Protein AF-A0A8J2ZTK9-F1 (afdb_monomer)

Radius of gyration: 31.37 Å; Cα contacts (8 Å, |Δi|>4): 20; chains: 1; bounding box: 62×37×70 Å

Foldseek 3Di:
DPPVVVVVVVVVVCVVPDDPVRVVVVVVVVVVVVVVVVVVVVVVVVVVVVVVVVVVVVVVVVLVVVLVVQLVVCVVVVHDPVVSCVVSVVPD

Structure (mmCIF, N/CA/C/O backbone):
data_AF-A0A8J2ZTK9-F1
#
_entry.id   AF-A0A8J2ZTK9-F1
#
loop_
_atom_site.group_PDB
_atom_site.id
_atom_site.type_symbol
_atom_site.label_atom_id
_atom_site.label_alt_id
_atom_site.label_comp_id
_atom_site.label_asym_id
_atom_site.label_entity_id
_atom_site.label_seq_id
_atom_site.pdbx_PDB_ins_code
_atom_site.Cartn_x
_atom_site.Cartn_y
_atom_site.Cartn_z
_atom_site.occupancy
_atom_site.B_iso_or_equiv
_atom_site.auth_seq_id
_atom_site.auth_comp_id
_atom_site.auth_asym_id
_atom_site.auth_atom_id
_atom_site.pdbx_PDB_model_num
ATOM 1 N N . MET A 1 1 ? 26.501 -28.159 -24.115 1.00 47.31 1 MET A N 1
ATOM 2 C CA . MET A 1 1 ? 27.399 -27.222 -23.419 1.00 47.31 1 MET A CA 1
ATOM 3 C C . MET A 1 1 ? 27.311 -25.927 -24.212 1.00 47.31 1 MET A C 1
ATOM 5 O O . MET A 1 1 ? 27.963 -25.814 -25.239 1.00 47.31 1 MET A O 1
ATOM 9 N N . GLU A 1 2 ? 26.351 -25.057 -23.879 1.00 55.38 2 GLU A N 1
ATOM 10 C CA . GLU A 1 2 ? 26.289 -23.719 -24.485 1.00 55.38 2 GLU A CA 1
ATOM 11 C C . GLU A 1 2 ? 27.428 -22.930 -23.855 1.00 55.38 2 GLU A C 1
ATOM 13 O O . GLU A 1 2 ? 27.309 -22.468 -22.726 1.00 55.38 2 GLU A O 1
ATOM 18 N N . ASP A 1 3 ? 28.574 -22.916 -24.528 1.00 69.25 3 ASP A N 1
ATOM 19 C CA . ASP A 1 3 ? 29.773 -22.283 -24.004 1.00 69.25 3 ASP A CA 1
ATOM 20 C C . ASP A 1 3 ? 29.521 -20.773 -23.892 1.00 69.25 3 ASP A C 1
ATOM 22 O O . ASP A 1 3 ? 29.383 -20.053 -24.885 1.00 69.25 3 ASP A O 1
ATOM 26 N N . GLU A 1 4 ? 29.361 -20.308 -22.657 1.00 75.81 4 GLU A N 1
ATOM 27 C CA . GLU A 1 4 ? 29.029 -18.926 -22.318 1.00 75.81 4 GLU A CA 1
ATOM 28 C C . GLU A 1 4 ? 30.105 -17.962 -22.843 1.00 75.81 4 GLU A C 1
ATOM 30 O O . GLU A 1 4 ? 29.797 -16.840 -23.254 1.00 75.81 4 GLU A O 1
ATOM 35 N N . THR A 1 5 ? 31.347 -18.451 -22.963 1.00 75.44 5 THR A N 1
ATOM 36 C CA . THR A 1 5 ? 32.461 -17.731 -23.592 1.00 75.44 5 THR A CA 1
ATOM 37 C C . THR A 1 5 ? 32.260 -17.540 -25.095 1.00 75.44 5 THR A C 1
ATOM 39 O O . THR A 1 5 ? 32.501 -16.449 -25.612 1.00 75.44 5 THR A O 1
ATOM 42 N N . LEU A 1 6 ? 31.730 -18.548 -25.795 1.00 73.12 6 LEU A N 1
ATOM 43 C CA . LEU A 1 6 ? 31.426 -18.473 -27.223 1.00 73.12 6 LEU A CA 1
ATOM 44 C C . LEU A 1 6 ? 30.291 -17.472 -27.484 1.00 73.12 6 LEU A C 1
ATOM 46 O O . LEU A 1 6 ? 30.384 -16.647 -28.392 1.00 73.12 6 LEU A O 1
ATOM 50 N N . ARG A 1 7 ? 29.242 -17.478 -26.647 1.00 73.56 7 ARG A N 1
ATOM 51 C CA . ARG A 1 7 ? 28.157 -16.478 -26.710 1.00 73.56 7 ARG A CA 1
ATOM 52 C C . ARG A 1 7 ? 28.649 -15.058 -26.424 1.00 73.56 7 ARG A C 1
ATOM 54 O O . ARG A 1 7 ? 28.189 -14.127 -27.087 1.00 73.56 7 ARG A O 1
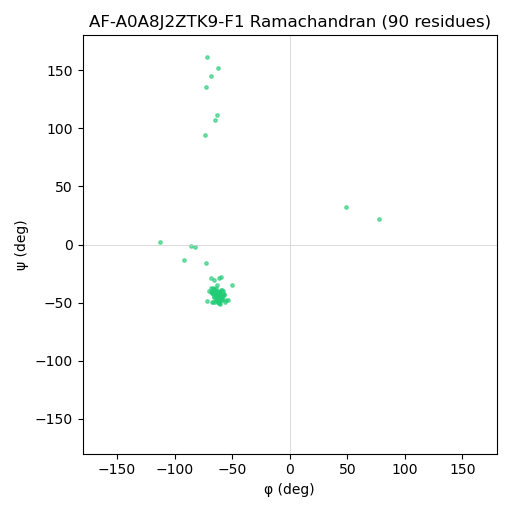ATOM 61 N N . GLY A 1 8 ? 29.552 -14.890 -25.457 1.00 78.62 8 GLY A N 1
ATOM 62 C CA . GLY A 1 8 ? 30.196 -13.608 -25.161 1.00 78.62 8 GLY A CA 1
ATOM 63 C C . GLY A 1 8 ? 30.981 -13.082 -26.361 1.00 78.62 8 GLY A C 1
ATOM 64 O O . GLY A 1 8 ? 30.705 -11.985 -26.837 1.00 78.62 8 GLY A O 1
ATOM 65 N N . ALA A 1 9 ? 31.850 -13.918 -26.937 1.00 75.56 9 ALA A N 1
ATOM 66 C CA . ALA A 1 9 ? 32.661 -13.566 -28.101 1.00 75.56 9 ALA A CA 1
ATOM 67 C C . ALA A 1 9 ? 31.817 -13.178 -29.329 1.00 75.56 9 ALA A C 1
ATOM 69 O O . ALA A 1 9 ? 32.158 -12.222 -30.023 1.00 75.56 9 ALA A O 1
ATOM 70 N N . PHE A 1 10 ? 30.690 -13.859 -29.584 1.00 72.94 10 PHE A N 1
ATOM 71 C CA . PHE A 1 10 ? 29.772 -13.476 -30.665 1.00 72.94 10 PHE A CA 1
ATOM 72 C C . PHE A 1 10 ? 29.079 -12.133 -30.408 1.00 72.94 10 PHE A C 1
ATOM 74 O O . PHE A 1 10 ? 28.994 -11.326 -31.330 1.00 72.94 10 PHE A O 1
ATOM 81 N N . LYS A 1 11 ? 28.632 -11.854 -29.175 1.00 72.31 11 LYS A N 1
ATOM 82 C CA . LYS A 1 11 ? 28.053 -10.544 -28.816 1.00 72.31 11 LYS A CA 1
ATOM 83 C C . LYS A 1 11 ? 29.076 -9.416 -28.920 1.00 72.31 11 LYS A C 1
ATOM 85 O O . LYS A 1 11 ? 28.740 -8.321 -29.370 1.00 72.31 11 LYS A O 1
ATOM 90 N N . ASP A 1 12 ? 30.311 -9.677 -28.513 1.00 73.50 12 ASP A N 1
ATOM 91 C CA . ASP A 1 12 ? 31.398 -8.705 -28.581 1.00 73.50 12 ASP A CA 1
ATOM 92 C C . ASP A 1 12 ? 31.821 -8.457 -30.031 1.00 73.50 12 ASP A C 1
ATOM 94 O O . ASP A 1 12 ? 32.000 -7.308 -30.431 1.00 73.50 12 ASP A O 1
ATOM 98 N N . TRP A 1 13 ? 31.883 -9.502 -30.861 1.00 70.44 13 TRP A N 1
ATOM 99 C CA . TRP A 1 13 ? 32.132 -9.365 -32.294 1.00 70.44 13 TRP A CA 1
ATOM 100 C C . TRP A 1 13 ? 30.989 -8.643 -33.017 1.00 70.44 13 TRP A C 1
ATOM 102 O O . TRP A 1 13 ? 31.245 -7.779 -33.853 1.00 70.44 13 TRP A O 1
ATOM 112 N N . GLU A 1 14 ? 29.731 -8.916 -32.671 1.00 67.00 14 GLU A N 1
ATOM 113 C CA . GLU A 1 14 ? 28.563 -8.208 -33.208 1.00 67.00 14 GLU A CA 1
ATOM 114 C C . GLU A 1 14 ? 28.587 -6.723 -32.818 1.00 67.00 14 GLU A C 1
ATOM 116 O O . GLU A 1 14 ? 28.364 -5.857 -33.662 1.00 67.00 14 GLU A O 1
ATOM 121 N N . LYS A 1 15 ? 28.969 -6.401 -31.576 1.00 67.88 15 LYS A N 1
ATOM 122 C CA . LYS A 1 15 ? 29.210 -5.016 -31.147 1.00 67.88 15 LYS A CA 1
ATOM 123 C C . LYS A 1 15 ? 30.355 -4.359 -31.915 1.00 67.88 15 LYS A C 1
ATOM 125 O O . LYS A 1 15 ? 30.175 -3.243 -32.388 1.00 67.88 15 LYS A O 1
ATOM 130 N N . LEU A 1 16 ? 31.505 -5.020 -32.052 1.00 67.25 16 LEU A N 1
ATOM 131 C CA . LEU A 1 16 ? 32.693 -4.484 -32.736 1.00 67.25 16 LEU A CA 1
ATOM 132 C C . LEU A 1 16 ? 32.496 -4.338 -34.254 1.00 67.25 16 LEU A C 1
ATOM 134 O O . LEU A 1 16 ? 33.112 -3.473 -34.870 1.00 67.25 16 LEU A O 1
ATOM 138 N N . SER A 1 17 ? 31.644 -5.174 -34.854 1.00 66.56 17 SER A N 1
ATOM 139 C CA . SER A 1 17 ? 31.321 -5.162 -36.289 1.00 66.56 17 SER A CA 1
ATOM 140 C C . SER A 1 17 ? 30.104 -4.298 -36.646 1.00 66.56 17 SER A C 1
ATOM 142 O O . SER A 1 17 ? 29.887 -3.991 -37.821 1.00 66.56 17 SER A O 1
ATOM 144 N N . ALA A 1 18 ? 29.307 -3.876 -35.661 1.00 67.00 18 ALA A N 1
ATOM 145 C CA . ALA A 1 18 ? 28.171 -2.992 -35.876 1.00 67.00 18 ALA A CA 1
ATOM 146 C C . ALA A 1 18 ? 28.625 -1.558 -36.184 1.00 67.00 18 ALA A C 1
ATOM 148 O O . ALA A 1 18 ? 29.467 -0.982 -35.497 1.00 67.00 18 ALA A O 1
ATOM 149 N N . SER A 1 19 ? 28.001 -0.932 -37.186 1.00 77.31 19 SER A N 1
ATOM 150 C CA . SER A 1 19 ? 28.142 0.509 -37.387 1.00 77.31 19 SER A CA 1
ATOM 151 C C . SER A 1 19 ? 27.594 1.263 -36.170 1.00 77.31 19 SER A C 1
ATOM 153 O O . SER A 1 19 ? 26.661 0.806 -35.505 1.00 77.31 19 SER A O 1
ATOM 155 N N . LYS A 1 20 ? 28.129 2.459 -35.906 1.00 76.38 20 LYS A N 1
ATOM 156 C CA . LYS A 1 20 ? 27.673 3.340 -34.815 1.00 76.38 20 LYS A CA 1
ATOM 157 C C . LYS A 1 20 ? 26.151 3.553 -34.814 1.00 76.38 20 LYS A C 1
ATOM 159 O O . LYS A 1 20 ? 25.528 3.619 -33.763 1.00 76.38 20 LYS A O 1
ATOM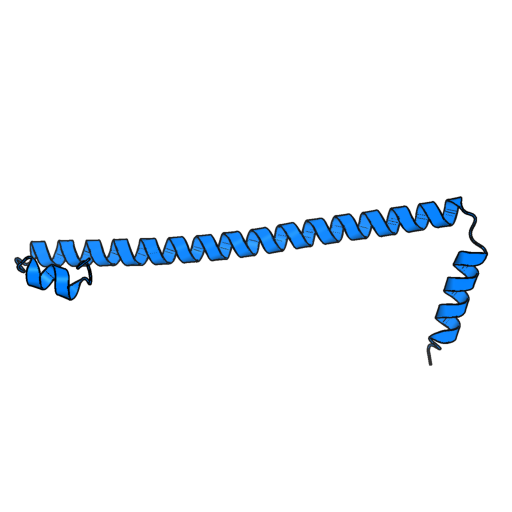 164 N N . GLU A 1 21 ? 25.547 3.603 -35.998 1.00 81.19 21 GLU A N 1
ATOM 165 C CA . GLU A 1 21 ? 24.098 3.711 -36.185 1.00 81.19 21 GLU A CA 1
ATOM 166 C C . GLU A 1 21 ? 23.338 2.467 -35.696 1.00 81.19 21 GLU A C 1
ATOM 168 O O . GLU A 1 21 ? 22.329 2.590 -35.004 1.00 81.19 21 GLU A O 1
ATOM 173 N N . LYS A 1 22 ? 23.843 1.259 -35.983 1.00 82.12 22 LYS A N 1
ATOM 174 C CA . LYS A 1 22 ? 23.234 0.006 -35.508 1.00 82.12 22 LYS A CA 1
ATOM 175 C C . LYS A 1 22 ? 23.332 -0.138 -33.991 1.00 82.12 22 LYS A C 1
ATOM 177 O O . LYS A 1 22 ? 22.372 -0.594 -33.373 1.0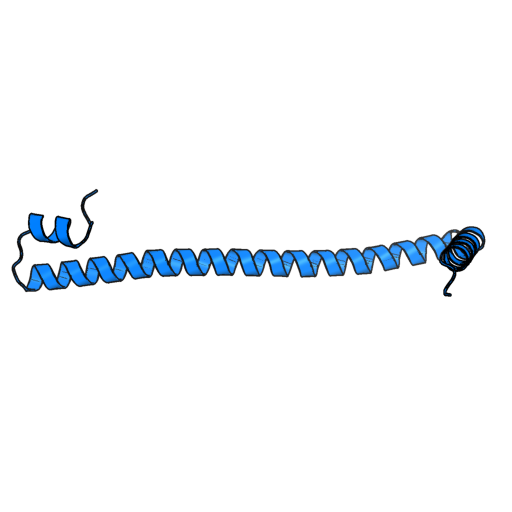0 82.12 22 LYS A O 1
ATOM 182 N N . GLN A 1 23 ? 24.456 0.273 -33.400 1.00 82.06 23 GLN A N 1
ATOM 183 C CA . GLN A 1 23 ? 24.624 0.306 -31.943 1.00 82.06 23 GLN A CA 1
ATOM 184 C C . GLN A 1 23 ? 23.621 1.267 -31.297 1.00 82.06 23 GLN A C 1
ATOM 186 O O . GLN A 1 23 ? 22.882 0.863 -30.403 1.00 82.06 23 GLN A O 1
ATOM 191 N N . LEU A 1 24 ? 23.509 2.492 -31.820 1.00 86.06 24 LEU A N 1
ATOM 192 C CA . LEU A 1 24 ? 22.561 3.487 -31.316 1.00 86.06 24 LEU A CA 1
ATOM 193 C C . LEU A 1 24 ? 21.107 3.001 -31.423 1.00 86.06 24 LEU A C 1
ATOM 195 O O . LEU A 1 24 ? 20.336 3.127 -30.475 1.00 86.06 24 LEU A O 1
ATOM 199 N N . ALA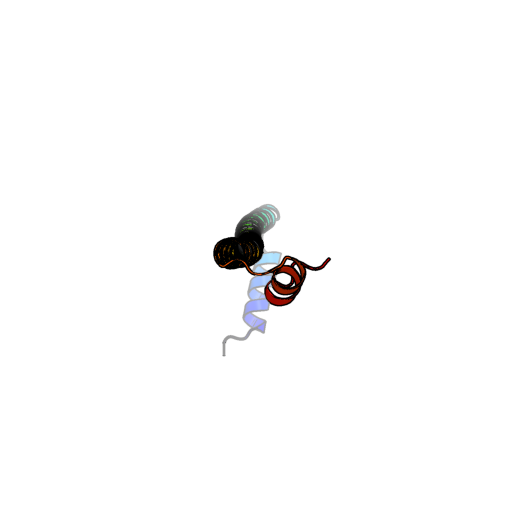 A 1 25 ? 20.734 2.389 -32.550 1.00 87.19 25 ALA A N 1
ATOM 200 C CA . ALA A 1 25 ? 19.398 1.829 -32.741 1.00 87.19 25 ALA A CA 1
ATOM 201 C C . ALA A 1 25 ? 19.110 0.638 -31.810 1.00 87.19 25 ALA A C 1
ATOM 203 O O . ALA A 1 25 ? 17.955 0.377 -31.471 1.00 87.19 25 ALA A O 1
ATOM 204 N N . TYR A 1 26 ? 20.131 -0.133 -31.430 1.00 85.12 26 TYR A N 1
ATOM 205 C CA . TYR A 1 26 ? 19.997 -1.203 -30.443 1.00 85.12 26 TYR A CA 1
ATOM 206 C C . TYR A 1 26 ? 19.811 -0.632 -29.032 1.00 85.12 26 TYR A C 1
ATOM 208 O O . TYR A 1 26 ? 18.868 -1.012 -28.343 1.00 85.12 26 TYR A O 1
ATOM 216 N N . GLU A 1 27 ? 20.648 0.321 -28.627 1.00 88.62 27 GLU A N 1
ATOM 217 C CA . GLU A 1 27 ? 20.558 0.979 -27.319 1.00 88.62 27 GLU A CA 1
ATOM 218 C C . GLU A 1 27 ? 19.226 1.711 -27.130 1.00 88.62 27 GLU A C 1
ATOM 220 O O . GLU A 1 27 ? 18.613 1.588 -26.071 1.00 88.62 27 GLU A O 1
ATOM 225 N N . ALA A 1 28 ? 18.729 2.395 -28.166 1.00 92.44 28 ALA A N 1
ATOM 226 C CA . ALA A 1 28 ? 17.418 3.040 -28.142 1.00 92.44 28 ALA A CA 1
ATOM 227 C C . ALA A 1 28 ? 16.289 2.034 -27.862 1.00 92.44 28 ALA A C 1
ATOM 229 O O . ALA A 1 28 ? 15.470 2.261 -26.975 1.00 92.44 28 ALA A O 1
ATOM 230 N N . ARG A 1 29 ? 16.296 0.876 -28.538 1.00 92.94 29 ARG A N 1
ATOM 231 C CA . ARG A 1 29 ? 15.314 -0.198 -28.306 1.00 92.94 29 ARG A CA 1
ATOM 232 C C . ARG A 1 29 ? 15.412 -0.782 -26.900 1.00 92.94 29 ARG A C 1
ATOM 234 O O . ARG A 1 29 ? 14.393 -1.023 -26.261 1.00 92.94 29 ARG A O 1
ATOM 241 N N . VAL A 1 30 ? 16.630 -1.007 -26.403 1.00 93.88 30 VAL A N 1
ATOM 242 C CA . VAL A 1 30 ? 16.836 -1.479 -25.025 1.00 93.88 30 VAL A CA 1
ATOM 243 C C . VAL A 1 30 ? 16.278 -0.464 -24.030 1.00 93.88 30 VAL A C 1
ATOM 245 O O . VAL A 1 30 ? 15.585 -0.857 -23.092 1.00 93.88 30 VAL A O 1
ATOM 248 N N . LYS A 1 31 ? 16.530 0.829 -24.252 1.00 95.06 31 LYS A N 1
ATOM 249 C CA . LYS A 1 31 ? 16.008 1.902 -23.407 1.00 95.06 31 LYS A CA 1
ATOM 250 C C . LYS A 1 31 ? 14.479 1.915 -23.397 1.00 95.06 31 LYS A C 1
ATOM 252 O O . LYS A 1 31 ? 13.899 1.902 -22.321 1.00 95.06 31 LYS A O 1
ATOM 257 N N . GLU A 1 32 ? 13.832 1.858 -24.559 1.00 95.00 32 GLU A N 1
ATOM 258 C CA . GLU A 1 32 ? 12.365 1.822 -24.658 1.00 95.00 32 GLU A CA 1
ATOM 259 C C . GLU A 1 32 ? 11.756 0.648 -23.878 1.00 95.00 32 GLU A C 1
ATOM 261 O O . GLU A 1 32 ? 10.781 0.821 -23.144 1.00 95.00 32 GLU A O 1
ATOM 266 N N . VAL A 1 33 ? 12.353 -0.544 -23.987 1.00 95.44 33 VAL A N 1
ATOM 267 C CA . VAL A 1 33 ? 11.906 -1.729 -23.239 1.00 95.44 33 VAL A CA 1
ATOM 268 C C . VAL A 1 33 ? 12.076 -1.528 -21.732 1.00 95.44 33 VAL A C 1
ATOM 270 O O . VAL A 1 33 ? 11.179 -1.878 -20.962 1.00 95.44 33 VAL A O 1
ATOM 273 N N . MET A 1 34 ? 13.202 -0.957 -21.301 1.00 93.88 34 MET A N 1
ATOM 274 C CA . MET A 1 34 ? 13.473 -0.700 -19.884 1.00 93.88 34 MET A CA 1
ATOM 275 C C . MET A 1 34 ? 12.565 0.384 -19.301 1.00 93.88 34 MET A C 1
ATOM 277 O O . MET A 1 34 ? 12.066 0.213 -18.187 1.00 93.88 34 MET A O 1
ATOM 281 N N . ASP A 1 35 ? 12.300 1.455 -20.046 1.00 97.06 35 ASP A N 1
ATOM 282 C CA . ASP A 1 35 ? 11.391 2.530 -19.642 1.00 97.06 35 ASP A CA 1
ATOM 283 C C . ASP A 1 35 ? 9.959 1.983 -19.500 1.00 97.06 35 ASP A C 1
ATOM 285 O O . ASP A 1 35 ? 9.304 2.206 -18.480 1.00 97.06 35 ASP A O 1
ATOM 289 N N . ALA A 1 36 ? 9.496 1.170 -20.458 1.00 95.31 36 ALA A N 1
ATOM 290 C CA . ALA A 1 36 ? 8.184 0.525 -20.391 1.00 95.31 36 ALA A CA 1
ATOM 291 C C . ALA A 1 36 ? 8.067 -0.457 -19.211 1.00 95.31 36 ALA A C 1
ATOM 293 O O . ALA A 1 36 ? 7.045 -0.492 -18.516 1.00 95.31 36 ALA A O 1
ATOM 294 N N . TYR A 1 37 ? 9.112 -1.252 -18.961 1.00 95.25 37 TYR A N 1
ATOM 295 C CA . TYR A 1 37 ? 9.154 -2.160 -17.816 1.00 95.25 37 TYR A CA 1
ATOM 296 C C . TYR A 1 37 ? 9.128 -1.394 -16.488 1.00 95.25 37 TYR A C 1
ATOM 298 O O . TYR A 1 37 ? 8.377 -1.759 -15.580 1.00 95.25 37 TYR A O 1
ATOM 306 N N . SER A 1 38 ? 9.905 -0.314 -16.392 1.00 94.81 38 SER A N 1
ATOM 307 C CA . SER A 1 38 ? 9.987 0.527 -15.195 1.00 94.81 38 SER A CA 1
ATOM 308 C C . SER A 1 38 ? 8.650 1.203 -14.910 1.00 94.81 38 SER A C 1
ATOM 310 O O . SER A 1 38 ? 8.130 1.052 -13.807 1.00 94.81 38 SER A O 1
ATOM 312 N N . ALA A 1 39 ? 8.016 1.806 -15.921 1.00 96.88 39 ALA A N 1
ATOM 313 C CA . ALA A 1 39 ? 6.693 2.415 -15.791 1.00 96.88 39 ALA A CA 1
ATOM 314 C C . ALA A 1 39 ? 5.635 1.407 -15.311 1.00 96.88 39 ALA A C 1
ATOM 316 O O . ALA A 1 39 ? 4.845 1.697 -14.411 1.00 96.88 39 ALA A O 1
ATOM 317 N N . LYS A 1 40 ? 5.640 0.182 -15.857 1.00 97.06 40 LYS A N 1
ATOM 318 C CA . LYS A 1 40 ? 4.726 -0.883 -15.413 1.00 97.06 40 LYS A CA 1
ATOM 319 C C . LYS A 1 40 ? 4.992 -1.300 -13.966 1.00 97.06 40 LYS A C 1
ATOM 321 O O . LYS A 1 40 ? 4.048 -1.549 -13.215 1.00 97.06 40 LYS A O 1
ATOM 326 N N . ARG A 1 41 ? 6.264 -1.407 -13.576 1.00 96.75 41 ARG A N 1
ATOM 327 C CA . ARG A 1 41 ? 6.658 -1.769 -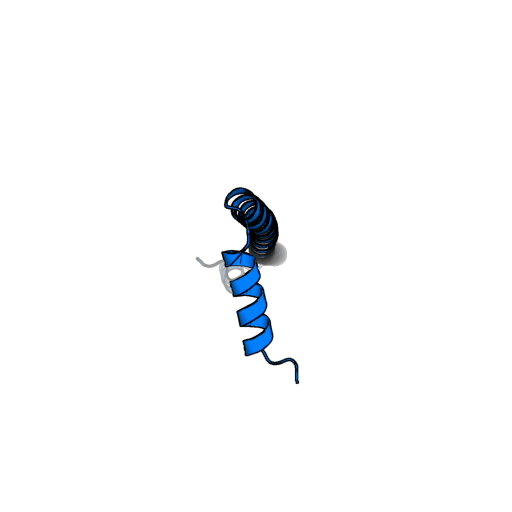12.211 1.00 96.75 41 ARG A CA 1
ATOM 328 C C . ARG A 1 41 ? 6.251 -0.690 -11.211 1.00 96.75 41 ARG A C 1
ATOM 330 O O . ARG A 1 41 ? 5.689 -1.031 -10.178 1.00 96.75 41 ARG A O 1
ATOM 337 N N . GLU A 1 42 ? 6.483 0.577 -11.528 1.00 97.12 42 GLU A N 1
ATOM 338 C CA . GLU A 1 42 ? 6.076 1.712 -10.694 1.00 97.12 42 GLU A CA 1
ATOM 339 C C . GLU A 1 42 ? 4.558 1.790 -10.543 1.00 97.12 42 GLU A C 1
ATOM 341 O O . GLU A 1 42 ? 4.065 1.900 -9.424 1.00 97.12 42 GLU A O 1
ATOM 346 N N . ALA A 1 43 ? 3.806 1.632 -11.636 1.00 97.44 43 ALA A N 1
ATOM 347 C CA . ALA A 1 43 ? 2.345 1.604 -11.583 1.00 97.44 43 ALA A CA 1
ATOM 348 C C . ALA A 1 43 ? 1.821 0.475 -10.680 1.00 97.44 43 ALA A C 1
ATOM 350 O O . ALA A 1 43 ? 0.869 0.674 -9.925 1.00 97.44 43 ALA A O 1
ATOM 351 N N . LYS A 1 44 ? 2.462 -0.702 -10.723 1.00 97.44 44 LYS A N 1
ATOM 352 C CA . LYS A 1 44 ? 2.125 -1.825 -9.842 1.00 97.44 44 LYS A CA 1
ATOM 353 C C . LYS A 1 44 ? 2.418 -1.503 -8.374 1.00 97.44 44 LYS A C 1
ATOM 355 O O . LYS A 1 44 ? 1.535 -1.695 -7.546 1.00 97.44 44 LYS A O 1
ATOM 360 N N . LEU A 1 45 ? 3.614 -1.000 -8.067 1.00 97.56 45 LEU A N 1
ATOM 361 C CA . LEU A 1 45 ? 3.999 -0.638 -6.698 1.00 97.56 45 LEU A CA 1
ATOM 362 C C . LEU A 1 45 ? 3.071 0.437 -6.126 1.00 97.56 45 LEU A C 1
ATOM 364 O O . LEU A 1 45 ? 2.580 0.301 -5.012 1.00 97.56 45 LEU A O 1
ATOM 368 N N . TYR A 1 46 ? 2.756 1.462 -6.919 1.00 97.38 46 TYR A N 1
ATOM 369 C CA . TYR A 1 46 ? 1.805 2.492 -6.521 1.00 97.38 46 TYR A CA 1
ATOM 370 C C . TYR A 1 46 ? 0.423 1.899 -6.218 1.00 97.38 46 TYR A C 1
ATOM 372 O O . TYR A 1 46 ? -0.171 2.223 -5.194 1.00 97.38 46 TYR A O 1
ATOM 380 N N . ALA A 1 47 ? -0.088 1.005 -7.070 1.00 97.94 47 ALA A N 1
ATOM 381 C CA . ALA A 1 47 ? -1.373 0.351 -6.833 1.00 97.94 47 ALA A CA 1
ATOM 382 C C . ALA A 1 47 ? -1.372 -0.501 -5.550 1.00 97.94 47 ALA A C 1
ATOM 384 O O . ALA A 1 47 ? -2.346 -0.462 -4.799 1.00 97.94 47 ALA A O 1
ATOM 385 N N . GLU A 1 48 ? -0.286 -1.230 -5.277 1.00 97.75 48 GLU A N 1
ATOM 386 C CA . GLU A 1 48 ? -0.110 -2.013 -4.047 1.00 97.75 48 GLU A CA 1
ATOM 387 C C . GLU A 1 48 ? -0.095 -1.108 -2.804 1.00 97.75 48 GLU A C 1
ATOM 389 O O . GLU A 1 48 ? -0.852 -1.352 -1.864 1.00 97.75 48 GLU A O 1
ATOM 394 N N . GLU A 1 49 ? 0.663 -0.007 -2.829 1.00 97.62 49 GLU A N 1
ATOM 395 C CA . GLU A 1 49 ? 0.692 0.966 -1.728 1.00 97.62 49 GLU A CA 1
ATOM 396 C C . GLU A 1 49 ? -0.674 1.619 -1.480 1.00 97.62 49 GLU A C 1
ATOM 398 O O . GLU A 1 49 ? -1.068 1.840 -0.332 1.00 97.62 49 GLU A O 1
ATOM 403 N N . GLN A 1 50 ? -1.407 1.972 -2.542 1.00 98.00 50 GLN A N 1
ATOM 404 C CA . GLN A 1 50 ? -2.739 2.565 -2.400 1.00 98.00 50 GLN A CA 1
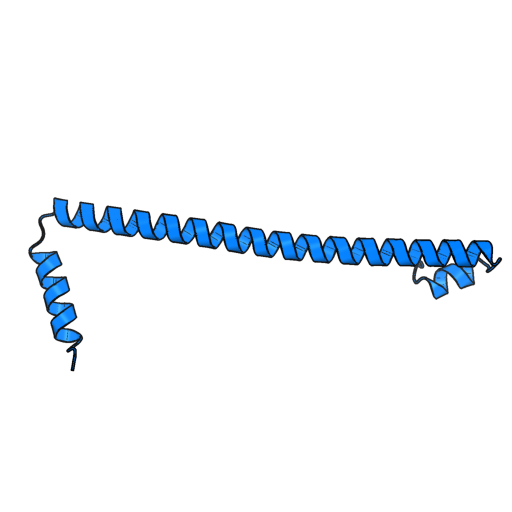ATOM 405 C C . GLN A 1 50 ? -3.748 1.558 -1.851 1.00 98.00 50 GLN A C 1
ATOM 407 O O . GLN A 1 50 ? -4.596 1.931 -1.038 1.00 98.00 50 GLN A O 1
ATOM 412 N N . LEU A 1 51 ? -3.650 0.289 -2.253 1.00 98.19 51 LEU A N 1
ATOM 413 C CA . LEU A 1 51 ? -4.486 -0.774 -1.708 1.00 98.19 51 LEU A CA 1
ATOM 414 C C . LEU A 1 51 ? -4.219 -0.963 -0.213 1.00 98.19 51 LEU A C 1
ATOM 416 O O . LEU A 1 51 ? -5.165 -0.977 0.571 1.00 98.19 51 LEU A O 1
ATOM 420 N N . GLU A 1 52 ? -2.952 -1.044 0.194 1.00 97.88 52 GLU A N 1
ATOM 421 C CA . GLU A 1 52 ? -2.568 -1.185 1.602 1.00 97.88 52 GLU A CA 1
ATOM 422 C C . GLU A 1 52 ? -3.065 -0.000 2.444 1.00 97.88 52 GLU A C 1
ATOM 424 O O . GLU A 1 52 ? -3.698 -0.190 3.486 1.00 97.88 52 GLU A O 1
ATOM 429 N N . LYS A 1 53 ? -2.872 1.234 1.955 1.00 97.62 53 LYS A N 1
ATOM 430 C CA . LYS A 1 53 ? -3.415 2.444 2.596 1.00 97.62 53 LYS A CA 1
ATOM 431 C C . LYS A 1 53 ? -4.936 2.389 2.701 1.00 97.62 53 LYS A C 1
ATOM 433 O O . LYS A 1 53 ? -5.485 2.709 3.754 1.00 97.62 53 LYS A O 1
ATOM 438 N N . GLY A 1 54 ? -5.615 1.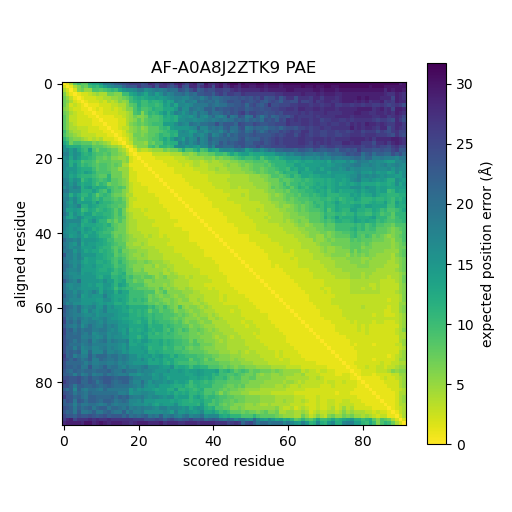974 1.634 1.00 98.25 54 GLY A N 1
ATOM 439 C CA . GLY A 1 54 ? -7.068 1.833 1.597 1.00 98.25 54 GLY A CA 1
ATOM 440 C C . GLY A 1 54 ? -7.586 0.827 2.622 1.00 98.25 54 GLY A C 1
ATOM 441 O O . GLY A 1 54 ? -8.532 1.135 3.347 1.00 98.25 54 GLY A O 1
ATOM 442 N N . ILE A 1 55 ? -6.933 -0.333 2.736 1.00 98.12 55 ILE A N 1
ATOM 443 C CA . ILE A 1 55 ? -7.255 -1.363 3.733 1.00 98.12 55 ILE A CA 1
ATOM 444 C C . ILE A 1 55 ? -7.071 -0.804 5.141 1.00 98.12 55 ILE A C 1
ATOM 446 O O . ILE A 1 55 ? -8.008 -0.859 5.933 1.00 98.12 55 ILE A O 1
ATOM 450 N N . LYS A 1 56 ? -5.921 -0.188 5.438 1.00 98.00 56 LYS A N 1
ATOM 451 C CA . LYS A 1 56 ? -5.645 0.378 6.765 1.00 98.00 56 LYS A CA 1
ATOM 452 C C . LYS A 1 56 ? -6.676 1.435 7.169 1.00 98.00 56 LYS A C 1
ATOM 454 O O . LYS A 1 56 ? -7.222 1.381 8.268 1.00 98.00 56 LYS A O 1
ATOM 459 N N . ILE A 1 57 ? -6.994 2.360 6.261 1.00 97.81 57 ILE A N 1
ATOM 460 C CA . ILE A 1 57 ? -8.031 3.378 6.488 1.00 97.81 57 ILE A CA 1
ATOM 461 C C . ILE A 1 57 ? -9.397 2.713 6.708 1.00 97.81 57 ILE A C 1
ATOM 463 O O . ILE A 1 57 ? -10.161 3.147 7.571 1.00 97.81 57 ILE A O 1
ATOM 467 N N . GLY A 1 58 ? -9.721 1.678 5.930 1.00 97.94 58 GLY A N 1
ATOM 468 C CA . GLY A 1 58 ? -10.958 0.915 6.067 1.00 97.94 58 GLY A CA 1
ATOM 469 C C . GLY A 1 58 ? -11.074 0.222 7.424 1.0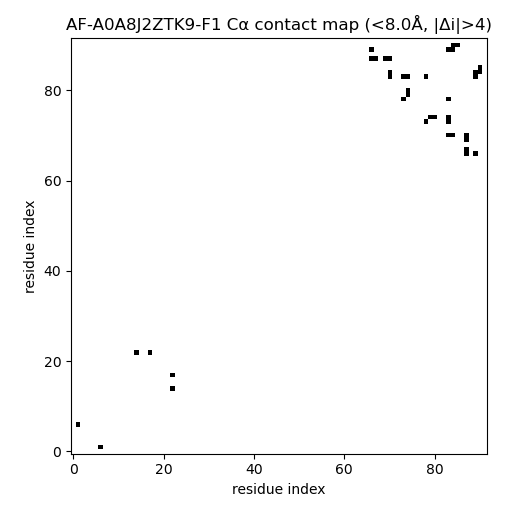0 97.94 58 GLY A C 1
ATOM 470 O O . GLY A 1 58 ? -12.109 0.333 8.077 1.00 97.94 58 GLY A O 1
ATOM 471 N N . GLU A 1 59 ? -10.008 -0.428 7.887 1.00 97.62 59 GLU A N 1
ATOM 472 C CA . GLU A 1 59 ? -9.956 -1.078 9.198 1.00 97.62 59 GLU A CA 1
ATOM 473 C C . GLU A 1 59 ? -10.090 -0.075 10.347 1.00 97.62 59 GLU A C 1
ATOM 475 O O . GLU A 1 59 ? -10.861 -0.309 11.277 1.00 97.62 59 GLU A O 1
ATOM 480 N N . GLU A 1 60 ? -9.381 1.054 10.290 1.00 96.12 60 GLU A N 1
ATOM 481 C CA . GLU A 1 60 ? -9.468 2.110 11.306 1.00 96.12 60 GLU A CA 1
ATOM 482 C C . GLU A 1 60 ? -10.879 2.708 11.377 1.00 96.12 60 GLU A C 1
ATOM 484 O O . GLU A 1 60 ? -11.443 2.857 12.467 1.00 96.12 60 GLU A O 1
ATOM 489 N N . LYS A 1 61 ? -11.489 2.998 10.220 1.00 96.31 61 LYS A N 1
ATOM 490 C CA . LYS A 1 61 ? -12.878 3.472 10.147 1.00 96.31 61 LYS A CA 1
ATOM 491 C C . LYS A 1 61 ? -13.855 2.429 10.677 1.00 96.31 61 LYS A C 1
ATOM 493 O O . LYS A 1 61 ? -14.690 2.769 11.509 1.00 96.31 61 LYS A O 1
ATOM 498 N N . GLY A 1 62 ? -13.714 1.174 10.257 1.00 96.69 62 GLY A N 1
ATOM 499 C CA . GLY A 1 62 ? -14.575 0.076 10.691 1.00 96.69 62 GLY A CA 1
ATOM 500 C C . GLY A 1 62 ? -14.514 -0.143 12.202 1.00 96.69 62 GLY A C 1
ATOM 501 O O . GLY A 1 62 ? -15.555 -0.217 12.852 1.00 96.69 62 GLY A O 1
ATOM 502 N N . LYS A 1 63 ? -13.308 -0.153 12.787 1.00 94.81 63 LYS A N 1
ATOM 503 C CA . LYS A 1 63 ? -13.124 -0.215 14.246 1.00 94.81 63 LYS A CA 1
ATOM 504 C C . LYS A 1 63 ? -13.851 0.936 14.935 1.00 94.81 63 LYS A C 1
ATOM 506 O O . LYS A 1 63 ? -14.655 0.695 15.829 1.00 94.81 63 LYS A O 1
ATOM 511 N N . ARG A 1 64 ? -13.649 2.172 14.470 1.00 93.19 64 ARG A N 1
ATOM 512 C CA . ARG A 1 64 ? -14.292 3.358 15.053 1.00 93.19 64 ARG A CA 1
ATOM 513 C C . ARG A 1 64 ? -15.818 3.311 14.952 1.00 93.19 64 ARG A C 1
ATOM 515 O O . ARG A 1 64 ? -16.502 3.645 15.916 1.00 93.19 64 ARG A O 1
ATOM 522 N N . GLU A 1 65 ? -16.363 2.899 13.812 1.00 95.69 65 GLU A N 1
ATOM 523 C CA . GLU A 1 65 ? -17.809 2.765 13.609 1.00 95.69 65 GLU A CA 1
ATOM 524 C C . GLU A 1 65 ? -1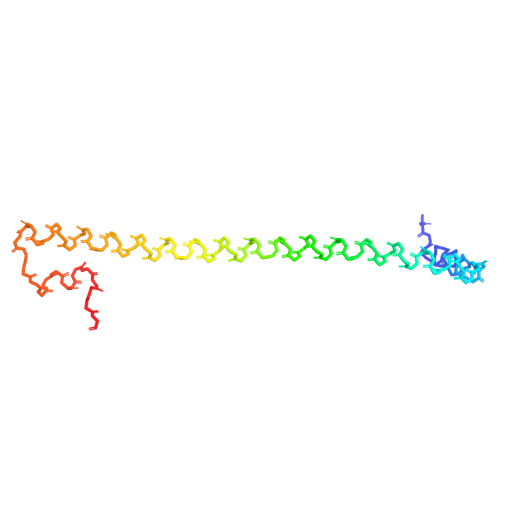8.421 1.698 14.522 1.00 95.69 65 GLU A C 1
ATOM 526 O O . GLU A 1 65 ? -19.469 1.939 15.130 1.00 95.69 65 GLU A O 1
ATOM 531 N N . ILE A 1 66 ? -17.747 0.554 14.681 1.00 95.44 66 ILE A N 1
ATOM 532 C CA . ILE A 1 66 ? -18.157 -0.506 15.607 1.00 95.44 66 ILE A CA 1
ATOM 533 C C . ILE A 1 66 ? -18.135 0.013 17.046 1.00 95.44 66 ILE A C 1
ATOM 535 O O . ILE A 1 66 ? -19.148 -0.103 17.738 1.00 95.44 66 ILE A O 1
ATOM 539 N N . THR A 1 67 ? -17.043 0.648 17.477 1.00 94.94 67 THR A N 1
ATOM 540 C CA . THR A 1 67 ? -16.914 1.238 18.818 1.00 94.94 67 THR A CA 1
ATOM 541 C C . THR A 1 67 ? -18.040 2.234 19.100 1.00 94.94 67 THR A C 1
ATOM 543 O O . THR A 1 67 ? -18.731 2.130 20.115 1.00 94.94 67 THR A O 1
ATOM 546 N N . LEU A 1 68 ? -18.316 3.151 18.166 1.00 94.62 68 LEU A N 1
ATOM 547 C CA . LEU A 1 68 ? -19.417 4.111 18.292 1.00 94.62 68 LEU A CA 1
ATOM 548 C C . LEU A 1 68 ? -20.789 3.425 18.320 1.00 94.62 68 LEU A C 1
ATOM 550 O O . LEU A 1 68 ? -21.681 3.855 19.055 1.00 94.62 68 LEU A O 1
ATOM 554 N N . SER A 1 69 ? -20.987 2.363 17.537 1.00 96.25 69 SER A N 1
ATOM 555 C CA . SER A 1 69 ? -22.228 1.589 17.577 1.00 96.25 69 SER A CA 1
ATOM 556 C C . SER A 1 69 ? -22.418 0.880 18.917 1.00 96.25 69 SER A C 1
ATOM 558 O O . SER A 1 69 ? -23.560 0.783 19.373 1.00 96.25 69 SER A O 1
ATOM 560 N N . ILE A 1 70 ? -21.350 0.362 19.525 1.00 95.19 70 ILE A N 1
ATOM 561 C CA . ILE A 1 70 ? -21.398 -0.280 20.843 1.00 95.19 70 ILE A CA 1
ATOM 562 C C . ILE A 1 70 ? -21.735 0.768 21.903 1.00 95.19 70 ILE A C 1
ATOM 564 O O . ILE A 1 70 ? -22.705 0.577 22.636 1.00 95.19 70 ILE A O 1
ATOM 568 N N . ALA A 1 71 ? -21.038 1.909 21.910 1.00 95.19 71 ALA A N 1
ATOM 569 C CA . ALA A 1 71 ? -21.310 3.014 22.829 1.00 95.19 71 ALA A CA 1
ATOM 570 C C . ALA A 1 71 ? -22.784 3.454 22.769 1.00 95.19 71 ALA A C 1
ATOM 572 O O . ALA A 1 71 ? -23.458 3.523 23.794 1.00 95.19 71 ALA A O 1
ATOM 573 N N . LYS A 1 72 ? -23.339 3.645 21.561 1.00 95.44 72 LYS A N 1
ATOM 574 C CA . LYS A 1 72 ? -24.765 3.983 21.376 1.00 95.44 72 LYS A CA 1
ATOM 575 C C . LYS A 1 72 ? -25.706 2.948 21.999 1.00 95.44 72 LYS A C 1
ATOM 577 O O . LYS A 1 72 ? -26.686 3.327 22.636 1.00 95.44 72 LYS A O 1
ATOM 582 N N . LYS A 1 73 ? -25.422 1.652 21.831 1.00 96.50 73 LYS A N 1
ATOM 583 C CA . LYS A 1 73 ? -26.231 0.571 22.423 1.00 96.50 73 LYS A CA 1
ATOM 584 C C . LYS A 1 73 ? -26.134 0.558 23.950 1.00 96.50 73 LYS A C 1
ATOM 586 O O . LYS A 1 73 ? -27.135 0.296 24.608 1.00 96.50 73 LYS A O 1
ATOM 591 N N . LEU A 1 74 ? -24.960 0.838 24.514 1.00 95.00 74 LEU A N 1
ATOM 592 C CA . LEU A 1 74 ? -24.766 0.901 25.964 1.00 95.00 74 LEU A CA 1
ATOM 593 C C . LEU A 1 74 ? -25.513 2.087 26.589 1.00 95.00 74 LEU A C 1
ATOM 595 O O . LEU A 1 74 ? -26.178 1.897 27.609 1.00 95.00 74 LEU A O 1
ATOM 599 N N . ILE A 1 75 ? -25.503 3.253 25.929 1.00 95.25 75 ILE A N 1
ATOM 600 C CA . ILE A 1 75 ? -26.304 4.428 26.321 1.00 95.25 75 ILE A CA 1
ATOM 601 C C . ILE A 1 75 ? -27.795 4.080 26.324 1.00 95.25 75 ILE A C 1
ATOM 603 O O . ILE A 1 75 ? -28.494 4.346 27.296 1.00 95.25 75 ILE A O 1
ATOM 607 N N . GLN A 1 76 ? -28.292 3.432 25.264 1.00 96.31 76 GLN A N 1
ATOM 608 C CA . GLN A 1 76 ? -29.698 3.011 25.183 1.00 96.31 76 GLN A CA 1
ATOM 609 C C . GLN A 1 76 ? -30.095 2.025 26.288 1.00 96.31 76 GLN A C 1
ATOM 611 O O . GLN A 1 76 ? -31.255 1.986 26.688 1.00 96.31 76 GLN A O 1
ATOM 616 N N . LYS A 1 77 ? -29.140 1.233 26.783 1.00 96.06 77 LYS A N 1
ATOM 617 C CA . LYS A 1 77 ? -29.334 0.312 27.908 1.00 96.06 77 LYS A CA 1
ATOM 618 C C . LYS A 1 77 ? -29.223 0.984 29.282 1.00 96.06 77 LYS A C 1
ATOM 620 O O . LYS A 1 77 ? -29.413 0.297 30.279 1.00 96.06 77 LYS A O 1
ATOM 625 N N . GLY A 1 78 ? -28.934 2.284 29.341 1.00 95.12 78 GLY A N 1
ATOM 626 C CA . GLY A 1 78 ? -28.838 3.042 30.588 1.00 95.12 78 GLY A CA 1
ATOM 627 C C . GLY A 1 78 ? -27.541 2.820 31.368 1.00 95.12 78 GLY A C 1
ATOM 628 O O . GLY A 1 78 ? -27.535 3.042 32.573 1.00 95.12 78 GLY A O 1
ATOM 629 N N . ASN A 1 79 ? -26.465 2.371 30.708 1.00 95.69 79 ASN A N 1
ATOM 630 C CA . ASN A 1 79 ? -25.145 2.320 31.346 1.00 95.69 79 ASN A CA 1
ATOM 631 C C . ASN A 1 79 ? -24.641 3.747 31.587 1.00 95.69 79 ASN A C 1
ATOM 633 O O . ASN A 1 79 ? -24.906 4.644 30.780 1.00 95.69 79 ASN A O 1
ATOM 637 N N . ASP A 1 80 ? -23.920 3.952 32.684 1.00 93.88 80 ASP A N 1
ATOM 638 C CA . ASP A 1 80 ? -23.294 5.231 32.991 1.00 93.88 80 ASP A CA 1
ATOM 639 C C . ASP A 1 80 ? -22.096 5.508 32.067 1.00 93.88 80 ASP A C 1
ATOM 641 O O . ASP A 1 80 ? -21.544 4.621 31.409 1.00 93.88 80 ASP A O 1
ATOM 645 N N . THR A 1 81 ? -21.710 6.779 31.997 1.00 90.81 81 THR A N 1
ATOM 646 C CA . THR A 1 81 ? -20.658 7.254 31.095 1.00 90.81 81 THR A CA 1
ATOM 647 C C . THR A 1 81 ? -19.293 6.639 31.402 1.00 90.81 81 THR A C 1
ATOM 649 O O . THR A 1 81 ? -18.535 6.395 30.466 1.00 90.81 81 THR A O 1
ATOM 652 N N . GLU A 1 82 ? -18.977 6.383 32.673 1.00 92.38 82 GLU A N 1
ATOM 653 C CA . GLU A 1 82 ? -17.684 5.827 33.089 1.00 92.38 82 GLU A CA 1
ATOM 654 C C . GLU A 1 82 ? -17.547 4.390 32.576 1.00 92.38 82 GLU A C 1
ATOM 656 O O . GLU A 1 82 ? -16.608 4.088 31.837 1.00 92.38 82 GLU A O 1
ATOM 661 N N . THR A 1 83 ? -18.575 3.566 32.803 1.00 91.69 83 THR A N 1
ATOM 662 C CA . THR A 1 83 ? -18.672 2.199 32.270 1.00 91.69 83 THR A CA 1
ATOM 663 C C . THR A 1 83 ? -18.599 2.168 30.738 1.00 91.69 83 THR A C 1
ATOM 665 O O . THR A 1 83 ? -17.967 1.292 30.149 1.00 91.69 83 THR A O 1
ATOM 668 N N . ILE A 1 84 ? -19.243 3.114 30.044 1.00 93.19 84 ILE A N 1
ATOM 669 C CA . ILE A 1 84 ? -19.207 3.160 28.572 1.00 93.19 84 ILE A CA 1
ATOM 670 C C . ILE A 1 84 ? -17.798 3.464 28.064 1.00 93.19 84 ILE A C 1
ATOM 672 O O . ILE A 1 84 ? -17.352 2.825 27.110 1.00 93.19 84 ILE A O 1
ATOM 676 N N . LEU A 1 85 ? -17.121 4.445 28.661 1.00 92.06 85 LEU A N 1
ATOM 677 C CA . LEU A 1 85 ? -15.775 4.845 28.259 1.00 92.06 85 LEU A CA 1
ATOM 678 C C . LEU A 1 85 ? -14.772 3.706 28.463 1.00 92.06 85 LEU A C 1
ATOM 680 O O . LEU A 1 85 ? -13.990 3.445 27.550 1.00 92.06 85 LEU A O 1
ATOM 684 N N . GLU A 1 86 ? -14.864 2.996 29.590 1.00 90.62 86 GLU A N 1
ATOM 685 C CA . GLU A 1 86 ? -14.054 1.810 29.886 1.00 90.62 86 GLU A CA 1
ATOM 686 C C . GLU A 1 86 ? -14.306 0.681 28.873 1.00 90.62 86 GLU A C 1
ATOM 688 O O . GLU A 1 86 ? -13.374 0.167 28.266 1.00 90.62 86 GLU A O 1
ATOM 693 N N . LEU A 1 87 ? -15.569 0.323 28.612 1.00 89.88 87 LEU A N 1
ATOM 694 C CA . LEU A 1 87 ? -15.906 -0.818 27.745 1.00 89.88 87 LEU A CA 1
ATOM 695 C C . LEU A 1 87 ? -15.665 -0.582 26.249 1.00 89.88 87 LEU A C 1
ATOM 697 O O . LEU A 1 87 ? -15.718 -1.528 25.460 1.00 89.88 87 LEU A O 1
ATOM 701 N N . THR A 1 88 ? -15.503 0.671 25.831 1.00 90.94 88 THR A N 1
ATOM 702 C CA . THR A 1 88 ? -15.345 1.034 24.416 1.00 90.94 88 THR A CA 1
ATOM 703 C C . THR A 1 88 ? -13.958 1.564 24.086 1.00 90.94 88 THR A C 1
ATOM 705 O O . THR A 1 88 ? -13.732 1.943 22.936 1.00 90.94 88 THR A O 1
ATOM 708 N N . ASP A 1 89 ? -13.048 1.592 25.066 1.00 86.81 89 ASP A N 1
ATOM 709 C CA . ASP A 1 89 ? -11.715 2.190 24.946 1.00 86.81 89 ASP A CA 1
ATOM 710 C C . ASP A 1 89 ? -11.773 3.610 24.339 1.00 86.81 89 ASP A C 1
ATOM 712 O O . ASP A 1 89 ? -10.896 4.037 23.588 1.00 86.81 89 ASP A O 1
ATOM 716 N N . LEU A 1 90 ? -12.859 4.345 24.620 1.00 83.62 90 LEU A N 1
ATOM 717 C CA . LEU A 1 90 ? -13.054 5.730 24.174 1.00 83.62 90 LEU A CA 1
ATOM 718 C C . LEU A 1 90 ? -12.418 6.738 25.141 1.00 83.62 90 LEU A C 1
ATOM 720 O O . LEU A 1 90 ? -12.476 7.944 24.889 1.00 83.62 90 LEU A O 1
ATOM 724 N N . THR A 1 91 ? -11.814 6.261 26.231 1.00 72.62 91 THR A N 1
ATOM 725 C CA . THR A 1 91 ? -10.935 7.051 27.093 1.00 72.62 91 THR A CA 1
ATOM 726 C C . THR A 1 91 ? -9.703 7.493 26.303 1.00 72.62 91 THR A C 1
ATOM 728 O O . THR A 1 91 ? -8.878 6.665 25.916 1.00 72.62 91 THR A O 1
ATOM 731 N N . GLY A 1 92 ? -9.612 8.798 26.047 1.00 55.16 92 GLY A N 1
ATOM 732 C CA . GLY A 1 92 ? -8.374 9.466 25.641 1.00 55.16 92 GLY A CA 1
ATOM 733 C C . GLY A 1 92 ? -7.522 9.843 26.840 1.00 55.16 92 GLY A C 1
ATOM 734 O O . GLY A 1 92 ? -8.103 10.026 27.933 1.00 55.16 92 GLY A O 1
#

Mean predicted aligned error: 10.22 Å

Solvent-accessible surface area (backbone atoms only — not comparable to full-atom values): 5178 Å² total; per-residue (Å²): 131,86,53,64,66,59,56,47,52,51,54,50,48,50,58,74,70,44,52,74,68,56,51,51,57,48,53,52,52,52,47,53,54,49,53,53,51,48,54,54,50,51,53,48,52,52,51,52,54,50,49,52,52,49,50,52,55,48,51,54,50,50,52,51,52,51,38,53,52,50,44,54,54,40,52,74,70,67,54,54,70,68,62,44,31,66,78,48,68,67,68,126

Organism: NCBI:txid1437324

Secondary structure (DSSP, 8-state):
---HHHHHHHHHHHHHHS-HHHHHHHHHHHHHHHHHHHHHHHHHHHHHHHHHHHHHHHHHHHHHHHHHHHHHHHHHTT--HHHHHHHHT---

pLDDT: mean 88.26, std 11.73, range [47.31, 98.25]

Sequence (92 aa):
MEDETLRGAFKDWEKLSASKEKQLAYEARVKEVMDAYSAKREAKLYAEEQLEKGIKIGEEKGKREITLSIAKKLIQKGNDTETILELTDLTG